Protein AF-A0A2N3AT61-F1 (afdb_monomer_lite)

pLDDT: mean 95.49, std 3.25, range [82.62, 98.5]

Radius of gyration: 13.3 Å; chains: 1; bounding box: 28×28×28 Å

Secondary structure (DSSP, 8-state):
-GGG--TTSSSS-S-S------GGGHHHHS-GGGHHHHHHHHHHHGGG-

Structure (mmCIF, N/CA/C/O backbone):
data_AF-A0A2N3AT61-F1
#
_entry.id   AF-A0A2N3AT61-F1
#
loop_
_atom_site.group_PDB
_atom_site.id
_atom_site.type_symbol
_atom_site.label_atom_id
_atom_site.label_alt_id
_atom_site.label_comp_id
_atom_site.label_asym_id
_atom_site.label_entity_id
_atom_site.label_seq_id
_atom_site.pdbx_PDB_ins_code
_atom_site.Cartn_x
_atom_site.Cartn_y
_atom_site.Cartn_z
_atom_site.occupancy
_atom_site.B_iso_or_equiv
_atom_site.auth_seq_id
_atom_site.auth_comp_id
_atom_site.auth_asym_id
_atom_site.auth_atom_id
_atom_site.pdbx_PDB_model_num
ATOM 1 N N . THR A 1 1 ? -7.265 -16.198 -7.005 1.00 82.62 1 THR A N 1
ATOM 2 C CA . THR A 1 1 ? -6.398 -17.212 -6.364 1.00 82.62 1 THR A CA 1
ATOM 3 C C . THR A 1 1 ? -4.958 -16.810 -6.586 1.00 82.62 1 THR A C 1
ATOM 5 O O . THR A 1 1 ? -4.720 -15.933 -7.404 1.00 82.62 1 THR A O 1
ATOM 8 N N . ASP A 1 2 ? -3.994 -17.435 -5.915 1.00 87.88 2 ASP A N 1
ATOM 9 C CA . ASP A 1 2 ? -2.572 -17.119 -6.136 1.00 87.88 2 ASP A CA 1
ATOM 10 C C . ASP A 1 2 ? -2.130 -17.331 -7.597 1.00 87.88 2 ASP A C 1
ATOM 12 O O . ASP A 1 2 ? -1.192 -16.688 -8.05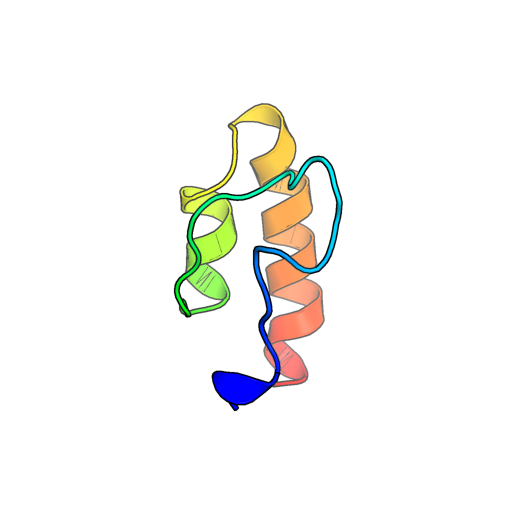1 1.00 87.88 2 ASP A O 1
ATOM 16 N N . ALA A 1 3 ? -2.849 -18.165 -8.361 1.00 90.75 3 ALA A N 1
ATOM 17 C CA . ALA A 1 3 ? -2.611 -18.363 -9.791 1.00 90.75 3 ALA A CA 1
ATOM 18 C C . ALA A 1 3 ? -2.943 -17.137 -10.667 1.00 90.75 3 ALA A C 1
ATOM 20 O O . ALA A 1 3 ? -2.566 -17.128 -11.834 1.00 90.75 3 ALA A O 1
ATOM 21 N N . ASP A 1 4 ? -3.625 -16.118 -10.129 1.00 92.12 4 ASP A N 1
ATOM 22 C CA . ASP A 1 4 ? -3.914 -14.867 -10.847 1.00 92.12 4 ASP A CA 1
ATOM 23 C C . ASP A 1 4 ? -2.767 -13.841 -10.731 1.00 92.12 4 ASP A C 1
ATOM 25 O O . ASP A 1 4 ? -2.834 -12.778 -11.346 1.00 92.12 4 ASP A O 1
ATOM 29 N N . ILE A 1 5 ? -1.726 -14.126 -9.935 1.00 93.19 5 ILE A N 1
ATOM 30 C CA . ILE A 1 5 ? -0.589 -13.223 -9.723 1.00 93.19 5 ILE A CA 1
ATOM 31 C C . ILE A 1 5 ? 0.637 -13.758 -10.463 1.00 93.19 5 ILE A C 1
ATOM 33 O O . ILE A 1 5 ? 1.215 -14.773 -10.075 1.00 93.19 5 ILE A O 1
ATOM 37 N N . ASP A 1 6 ? 1.064 -13.025 -11.488 1.00 95.00 6 ASP A N 1
ATOM 38 C CA . ASP A 1 6 ? 2.272 -13.299 -12.266 1.00 95.00 6 ASP A CA 1
ATOM 39 C C . ASP A 1 6 ? 3.268 -12.134 -12.124 1.00 95.00 6 ASP A C 1
ATOM 41 O O . ASP A 1 6 ? 3.037 -11.037 -12.633 1.00 95.00 6 ASP A O 1
ATOM 45 N N . LEU A 1 7 ? 4.367 -12.367 -11.396 1.00 94.12 7 LEU A N 1
ATOM 46 C CA . LEU A 1 7 ? 5.427 -11.372 -11.170 1.00 94.12 7 LEU A CA 1
ATOM 47 C C . LEU A 1 7 ? 6.316 -11.156 -12.403 1.00 94.12 7 LEU A C 1
ATOM 49 O O . LEU A 1 7 ? 7.002 -10.141 -12.475 1.00 94.12 7 LEU A O 1
ATOM 53 N N . GLU A 1 8 ? 6.282 -12.068 -13.375 1.00 94.75 8 GLU A N 1
ATOM 54 C CA . GLU A 1 8 ? 7.114 -12.032 -14.584 1.00 94.75 8 GLU A CA 1
ATOM 55 C C . GLU A 1 8 ? 6.305 -11.592 -15.818 1.00 94.75 8 GLU A C 1
ATOM 57 O O . GLU A 1 8 ? 6.777 -11.677 -16.950 1.00 94.75 8 GLU A O 1
ATOM 62 N N . ALA A 1 9 ? 5.087 -11.076 -15.615 1.00 93.38 9 ALA A N 1
ATOM 63 C CA . ALA A 1 9 ? 4.192 -10.643 -16.690 1.00 93.38 9 ALA A CA 1
ATOM 64 C C . ALA A 1 9 ? 4.733 -9.463 -17.532 1.00 93.38 9 ALA A C 1
ATOM 66 O O . ALA A 1 9 ? 4.159 -9.123 -18.572 1.00 93.38 9 ALA A O 1
ATOM 67 N N . HIS A 1 10 ? 5.813 -8.810 -17.092 1.00 92.25 10 HIS A N 1
ATOM 68 C CA . HIS A 1 10 ? 6.407 -7.637 -17.732 1.00 92.25 10 HIS A CA 1
ATOM 69 C C . HIS A 1 10 ? 7.933 -7.758 -17.832 1.00 92.25 10 HIS A C 1
ATOM 71 O O . HIS A 1 10 ? 8.578 -8.237 -16.907 1.00 92.25 10 HIS A O 1
ATOM 77 N N . ASP A 1 11 ? 8.517 -7.224 -18.914 1.00 92.00 11 ASP A N 1
ATOM 78 C CA . ASP A 1 11 ? 9.965 -7.286 -19.203 1.00 92.00 11 ASP A CA 1
ATOM 79 C C . ASP A 1 11 ? 10.860 -6.640 -18.123 1.00 92.00 11 ASP A C 1
ATOM 81 O O . ASP A 1 11 ? 12.065 -6.878 -18.058 1.00 92.00 11 ASP A O 1
ATOM 85 N N . SER A 1 12 ? 10.303 -5.760 -17.292 1.00 93.75 12 SER A N 1
ATOM 86 C CA . SER A 1 12 ? 10.995 -5.118 -16.171 1.00 93.75 12 SER A CA 1
ATOM 87 C C . SER A 1 12 ? 10.015 -4.973 -15.008 1.00 93.75 12 SER A C 1
ATOM 89 O O . SER A 1 12 ? 9.342 -3.944 -14.909 1.00 93.75 12 SER A O 1
ATOM 91 N N . PRO A 1 13 ? 9.876 -6.010 -14.166 1.00 94.81 13 PRO A N 1
ATOM 92 C CA . PRO A 1 13 ? 8.865 -6.022 -13.123 1.00 94.81 13 PRO A CA 1
ATOM 93 C C . PRO A 1 13 ? 9.213 -5.045 -11.997 1.00 94.81 13 PRO A C 1
ATOM 95 O O . PRO A 1 13 ? 10.353 -4.960 -11.540 1.00 94.81 13 PRO A O 1
ATOM 98 N N . GLU A 1 14 ? 8.208 -4.303 -11.529 1.00 94.81 14 GLU A N 1
ATOM 99 C CA . GLU A 1 14 ? 8.355 -3.365 -10.407 1.00 94.81 14 GLU A CA 1
ATOM 100 C C . GLU A 1 14 ? 8.546 -4.085 -9.062 1.00 94.81 14 GLU A C 1
ATOM 102 O O . GLU A 1 14 ? 9.157 -3.543 -8.139 1.00 94.81 14 GLU A O 1
ATOM 107 N N . PHE A 1 15 ? 8.030 -5.313 -8.951 1.00 95.06 15 PHE A N 1
ATOM 108 C CA . PHE A 1 15 ? 8.024 -6.116 -7.733 1.00 95.06 15 PHE A CA 1
ATOM 109 C C . PHE A 1 15 ? 8.633 -7.489 -7.996 1.00 95.06 15 PHE A C 1
ATOM 111 O O . PHE A 1 15 ? 8.379 -8.100 -9.026 1.00 95.06 15 PHE A O 1
ATOM 118 N N . ASN A 1 16 ? 9.396 -7.999 -7.031 1.00 95.44 16 ASN A N 1
ATOM 119 C CA . ASN A 1 16 ? 10.022 -9.323 -7.100 1.00 95.44 16 ASN A CA 1
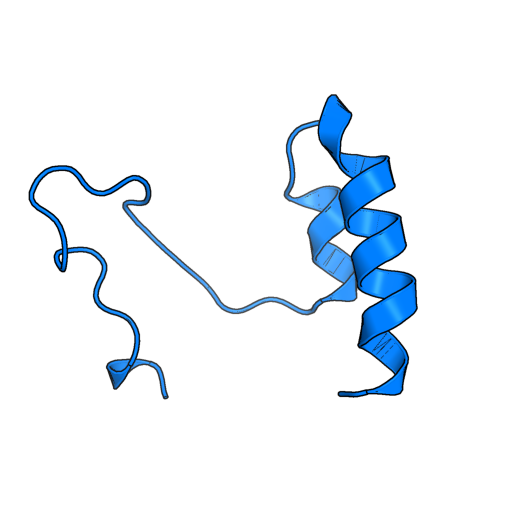ATOM 120 C C . ASN A 1 16 ? 9.383 -10.355 -6.154 1.00 95.44 16 ASN A C 1
ATOM 122 O O . ASN A 1 16 ? 9.778 -11.518 -6.152 1.00 95.44 16 ASN A O 1
ATOM 126 N N . ALA A 1 17 ? 8.445 -9.929 -5.307 1.00 95.38 17 ALA A N 1
ATOM 127 C CA . ALA A 1 17 ? 7.767 -10.770 -4.333 1.00 95.38 17 ALA A CA 1
ATOM 128 C C . ALA A 1 17 ? 6.433 -10.139 -3.926 1.00 95.38 17 ALA A C 1
ATOM 130 O O . ALA A 1 17 ? 6.285 -8.915 -3.928 1.00 95.38 17 ALA A O 1
ATOM 131 N N . TYR A 1 18 ? 5.487 -10.978 -3.505 1.00 95.44 18 TYR A N 1
ATOM 132 C CA . TYR A 1 18 ? 4.231 -10.539 -2.908 1.00 95.44 18 TYR A CA 1
ATOM 133 C C . TYR A 1 18 ? 3.849 -11.430 -1.726 1.00 95.44 18 TYR A C 1
ATOM 135 O O . TYR A 1 18 ? 4.357 -12.539 -1.556 1.00 95.44 18 TYR A O 1
ATOM 143 N N . ARG A 1 19 ? 2.938 -10.922 -0.900 1.00 95.19 19 ARG A N 1
ATOM 144 C CA . ARG A 1 19 ? 2.224 -11.693 0.116 1.00 95.19 19 ARG A CA 1
ATOM 145 C C . ARG A 1 19 ? 0.869 -11.048 0.366 1.00 95.19 19 ARG A C 1
ATOM 147 O O . ARG A 1 19 ? 0.754 -9.825 0.297 1.00 95.19 19 ARG A O 1
ATOM 154 N N . TRP A 1 20 ? -0.118 -11.855 0.722 1.00 95.31 20 TRP A N 1
ATOM 155 C CA . TRP A 1 20 ? -1.382 -11.350 1.246 1.00 95.31 20 TRP A CA 1
ATOM 156 C C . TRP A 1 20 ? -1.198 -10.831 2.675 1.00 95.31 20 TRP A C 1
ATOM 158 O O . TRP A 1 20 ? -0.426 -11.396 3.456 1.00 95.31 20 TRP A O 1
ATOM 168 N N . VAL A 1 21 ? -1.882 -9.738 3.005 1.00 95.81 21 VAL A N 1
ATOM 169 C CA . VAL A 1 21 ? -1.887 -9.120 4.337 1.00 95.81 21 VAL A CA 1
ATOM 170 C C . VAL A 1 21 ? -3.275 -8.583 4.652 1.00 95.81 21 VAL A C 1
ATOM 172 O O . VAL A 1 21 ? -4.037 -8.274 3.737 1.00 95.81 21 VAL A O 1
ATOM 175 N N . GLU A 1 22 ? -3.570 -8.419 5.940 1.00 96.25 22 GLU A N 1
ATOM 176 C CA . GLU A 1 22 ? -4.763 -7.699 6.382 1.00 96.25 22 GLU A CA 1
ATOM 177 C C . GLU A 1 22 ? -4.689 -6.233 5.944 1.00 96.25 22 GLU A C 1
ATOM 179 O O . GLU A 1 22 ? -3.647 -5.584 6.110 1.00 96.25 22 GLU A O 1
ATOM 184 N N . ILE A 1 23 ? -5.790 -5.701 5.404 1.00 95.88 23 ILE A N 1
ATOM 185 C CA . ILE A 1 23 ? -5.828 -4.350 4.818 1.00 95.88 23 ILE A CA 1
ATOM 186 C C . ILE A 1 23 ? -5.419 -3.270 5.831 1.00 95.88 23 ILE A C 1
ATOM 188 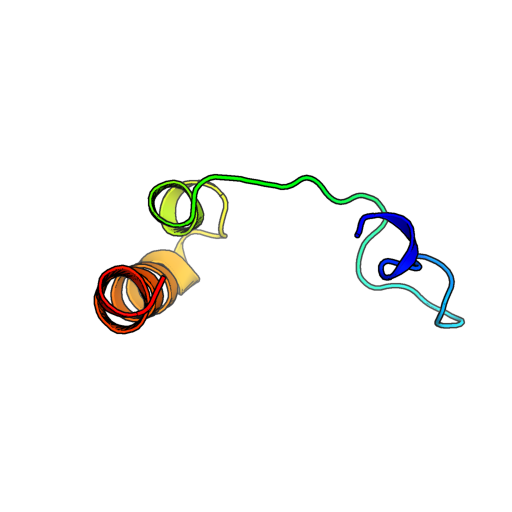O O . ILE A 1 23 ? -4.735 -2.310 5.485 1.00 95.88 23 ILE A O 1
ATOM 192 N N . GLU A 1 24 ? -5.759 -3.474 7.103 1.00 96.81 24 GLU A N 1
ATOM 193 C CA . GLU A 1 24 ? -5.469 -2.562 8.212 1.00 96.81 24 GLU A CA 1
ATOM 194 C C . GLU A 1 24 ? -3.962 -2.386 8.450 1.00 96.81 24 GLU A C 1
ATOM 196 O O . GLU A 1 24 ? -3.538 -1.373 8.999 1.00 96.81 24 GLU A O 1
ATOM 201 N N . THR A 1 25 ? -3.139 -3.337 7.992 1.00 97.62 25 THR A N 1
ATOM 202 C CA . THR A 1 25 ? -1.675 -3.298 8.142 1.00 97.62 25 THR A CA 1
ATOM 203 C C . THR A 1 25 ? -0.967 -2.531 7.024 1.00 97.62 25 THR A C 1
ATOM 205 O O . THR A 1 25 ? 0.227 -2.245 7.132 1.00 97.62 25 THR A O 1
ATOM 208 N N . LEU A 1 26 ? -1.665 -2.174 5.938 1.00 96.75 26 LEU A N 1
ATOM 209 C CA . LEU A 1 26 ? -1.059 -1.505 4.781 1.00 96.75 26 LEU A CA 1
ATOM 210 C C . LEU A 1 26 ? -0.331 -0.185 5.119 1.00 96.75 26 LEU A C 1
ATOM 212 O O . LEU A 1 26 ? 0.761 0.024 4.576 1.00 96.75 26 LEU A O 1
ATOM 216 N N . PRO A 1 27 ? -0.844 0.695 6.007 1.00 97.69 27 PRO A N 1
ATOM 217 C CA . PRO A 1 27 ? -0.150 1.933 6.373 1.00 97.69 27 PRO A CA 1
ATOM 218 C C . PRO A 1 27 ? 1.203 1.709 7.067 1.00 97.69 27 PRO A C 1
ATOM 220 O O . PRO A 1 27 ? 2.077 2.575 6.996 1.00 97.69 27 PRO A O 1
ATOM 223 N N . ASP A 1 28 ? 1.416 0.547 7.687 1.00 97.88 28 ASP A N 1
ATOM 224 C CA . ASP A 1 28 ? 2.673 0.221 8.370 1.00 97.88 28 ASP A CA 1
ATOM 225 C C . ASP A 1 28 ? 3.747 -0.310 7.409 1.00 97.88 28 ASP A C 1
ATOM 227 O O . ASP A 1 28 ? 4.944 -0.187 7.676 1.00 97.88 28 ASP A O 1
ATOM 231 N N . LEU A 1 29 ? 3.330 -0.877 6.272 1.00 97.56 29 LEU A N 1
ATOM 232 C CA . LEU A 1 29 ? 4.217 -1.482 5.273 1.00 97.56 29 LEU A CA 1
ATOM 233 C C . LEU A 1 29 ? 4.707 -0.482 4.217 1.00 97.56 29 LEU A C 1
ATOM 235 O O . LEU A 1 29 ? 5.705 -0.737 3.540 1.00 97.56 29 LEU A O 1
ATOM 239 N N . ILE A 1 30 ? 4.009 0.644 4.057 1.00 97.56 30 ILE A N 1
ATOM 240 C CA . ILE A 1 30 ? 4.316 1.650 3.040 1.00 97.56 30 ILE A CA 1
ATOM 241 C C . ILE A 1 30 ? 5.400 2.641 3.498 1.00 97.56 30 ILE A C 1
ATOM 243 O O . ILE A 1 30 ? 5.667 2.851 4.683 1.00 97.56 30 ILE A O 1
ATOM 247 N N . ILE A 1 31 ? 6.020 3.309 2.525 1.00 98.00 31 ILE A N 1
ATOM 248 C CA . ILE A 1 31 ? 6.981 4.391 2.760 1.00 98.00 31 ILE A CA 1
ATOM 249 C C . ILE A 1 31 ? 6.349 5.587 3.507 1.00 98.00 31 ILE A C 1
ATOM 251 O O . ILE A 1 31 ? 5.191 5.926 3.246 1.00 98.00 31 ILE A O 1
ATOM 255 N N . PRO A 1 32 ? 7.104 6.298 4.375 1.00 98.19 32 PRO A N 1
ATOM 256 C CA . PRO A 1 32 ? 6.533 7.245 5.338 1.00 98.19 32 PRO A CA 1
ATOM 257 C C . PRO A 1 32 ? 5.645 8.343 4.752 1.00 98.19 32 PRO A C 1
ATOM 259 O O . PRO A 1 32 ? 4.596 8.635 5.312 1.00 98.19 32 PRO A O 1
ATOM 262 N N . PHE A 1 33 ? 6.023 8.931 3.614 1.00 98.19 33 PHE A N 1
ATOM 263 C CA . PHE A 1 33 ? 5.268 10.055 3.050 1.00 98.19 33 PHE A CA 1
ATOM 264 C C . PHE A 1 33 ? 3.917 9.649 2.437 1.00 98.19 33 PHE A C 1
ATOM 266 O O . PHE A 1 33 ? 3.096 10.518 2.162 1.00 98.19 33 PHE A O 1
ATOM 273 N N . LYS A 1 34 ? 3.677 8.350 2.199 1.00 98.19 34 LYS A N 1
ATOM 274 C CA . LYS A 1 34 ? 2.411 7.837 1.644 1.00 98.19 34 LYS A CA 1
ATOM 275 C C . LYS A 1 34 ? 1.456 7.294 2.706 1.00 98.19 34 LYS A C 1
ATOM 277 O O . LYS A 1 34 ? 0.353 6.884 2.352 1.00 98.19 34 LYS A O 1
ATOM 282 N N . ARG A 1 35 ? 1.855 7.277 3.981 1.00 98.44 35 ARG A N 1
ATOM 283 C CA . ARG A 1 35 ? 1.067 6.659 5.058 1.00 98.44 35 ARG A CA 1
ATOM 284 C C . ARG A 1 35 ? -0.342 7.225 5.155 1.00 98.44 35 ARG A C 1
ATOM 286 O O . ARG A 1 35 ? -1.283 6.446 5.182 1.00 98.44 35 ARG A O 1
ATOM 293 N N . ASP A 1 36 ? -0.488 8.545 5.105 1.00 98.50 36 ASP A N 1
ATOM 294 C CA . ASP A 1 36 ? -1.798 9.197 5.233 1.00 98.50 36 ASP A CA 1
ATOM 295 C C . ASP A 1 36 ? -2.738 8.833 4.076 1.00 98.50 36 ASP A C 1
ATOM 297 O O . ASP A 1 36 ? -3.924 8.585 4.282 1.00 98.50 36 ASP A O 1
ATOM 301 N N . VAL A 1 37 ? -2.196 8.719 2.858 1.00 98.38 37 VAL A N 1
ATOM 302 C CA . VAL A 1 37 ? -2.960 8.270 1.685 1.00 98.38 37 VAL A CA 1
ATOM 303 C C . VAL A 1 37 ? -3.420 6.827 1.875 1.00 98.38 37 VAL A C 1
ATOM 305 O O . VAL A 1 37 ? -4.577 6.512 1.622 1.00 98.38 37 VAL A O 1
ATOM 308 N N . TYR A 1 38 ? -2.535 5.952 2.350 1.00 98.38 38 TYR A N 1
ATOM 309 C CA . TYR A 1 38 ? -2.869 4.548 2.584 1.00 98.38 38 TYR A CA 1
ATOM 310 C C . TYR A 1 38 ? -3.881 4.389 3.722 1.00 98.38 38 TYR A C 1
ATOM 312 O O . TYR A 1 38 ? -4.813 3.605 3.586 1.00 98.38 38 TYR A O 1
ATOM 320 N N . ALA A 1 39 ? -3.764 5.170 4.797 1.00 98.38 39 ALA A N 1
ATOM 321 C CA . ALA A 1 39 ? -4.729 5.174 5.893 1.00 98.38 39 ALA A CA 1
ATOM 322 C C . ALA A 1 39 ? -6.130 5.606 5.427 1.00 98.38 39 ALA A C 1
ATOM 324 O O . ALA A 1 39 ? -7.120 4.984 5.811 1.00 98.38 39 ALA A O 1
ATOM 325 N N . ALA A 1 40 ? -6.218 6.616 4.553 1.00 98.44 40 ALA A N 1
ATOM 326 C CA . ALA A 1 40 ? -7.485 7.025 3.951 1.00 98.44 40 ALA A CA 1
ATOM 327 C C . ALA A 1 40 ? -8.096 5.907 3.091 1.00 98.44 40 ALA A C 1
ATOM 329 O O . ALA A 1 40 ? -9.283 5.626 3.213 1.00 98.44 40 ALA A O 1
ATOM 330 N N . LEU A 1 41 ? -7.288 5.217 2.277 1.00 97.50 41 LEU A N 1
ATOM 331 C CA . LEU A 1 41 ? -7.766 4.078 1.486 1.00 97.50 41 LEU A CA 1
ATOM 332 C C . LEU A 1 41 ? -8.303 2.956 2.383 1.00 97.50 41 LEU A C 1
ATOM 334 O O . LEU A 1 41 ? -9.394 2.457 2.133 1.00 97.50 41 LEU A O 1
ATOM 338 N N . VAL A 1 42 ? -7.591 2.591 3.453 1.00 97.88 42 VAL A N 1
ATOM 339 C CA . VAL A 1 42 ? -8.088 1.584 4.405 1.00 97.88 42 VAL A CA 1
ATOM 340 C C . VAL A 1 42 ? -9.463 1.986 4.941 1.00 97.88 42 VAL A C 1
ATOM 342 O O . VAL A 1 42 ? -10.385 1.181 4.879 1.00 97.88 42 VAL A O 1
ATOM 345 N N . ALA A 1 43 ? -9.628 3.226 5.408 1.00 98.12 43 ALA A N 1
ATOM 346 C CA . ALA A 1 43 ? -10.896 3.693 5.969 1.00 98.12 43 ALA A CA 1
ATOM 347 C C . ALA A 1 43 ? -12.069 3.628 4.970 1.00 98.12 43 ALA A C 1
ATOM 349 O O . ALA A 1 43 ? -13.182 3.283 5.363 1.00 98.12 43 ALA A O 1
ATOM 350 N N . GLU A 1 44 ? -11.819 3.926 3.693 1.00 98.06 44 GLU A N 1
ATOM 351 C CA . GLU A 1 44 ? -12.839 3.901 2.634 1.00 98.06 44 GLU A CA 1
ATOM 352 C C . GLU A 1 44 ? -13.212 2.474 2.198 1.00 98.06 44 GLU A C 1
ATOM 354 O O . GLU A 1 44 ? -14.379 2.193 1.922 1.00 98.06 44 GLU A O 1
ATOM 359 N N . PHE A 1 45 ? -12.241 1.558 2.134 1.00 97.19 45 PHE A N 1
ATOM 360 C CA . PHE A 1 45 ? -12.462 0.201 1.617 1.00 97.19 4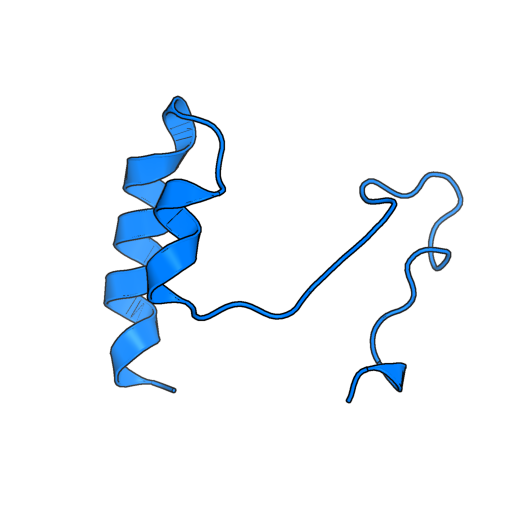5 PHE A CA 1
ATOM 361 C C . PHE A 1 45 ? -12.849 -0.821 2.692 1.00 97.19 45 PHE A C 1
ATOM 363 O O . PHE A 1 45 ? -13.513 -1.801 2.361 1.00 97.19 45 PHE A O 1
ATOM 370 N N . LEU A 1 46 ? -12.490 -0.603 3.962 1.00 95.50 46 LEU A N 1
ATOM 371 C CA . LEU A 1 46 ? -12.773 -1.540 5.057 1.00 95.50 4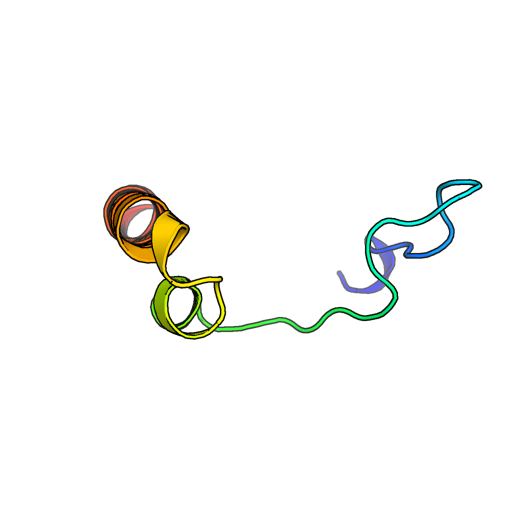6 LEU A CA 1
ATOM 372 C C . LEU A 1 46 ? -14.263 -1.927 5.192 1.00 95.50 46 LEU A C 1
ATOM 374 O O . LEU A 1 46 ? -14.531 -3.096 5.444 1.00 95.50 46 LEU A O 1
ATOM 378 N N . PRO A 1 47 ? -15.253 -1.031 4.989 1.00 96.69 47 PRO A N 1
ATOM 379 C CA . PRO A 1 47 ? -16.670 -1.403 5.069 1.00 96.69 47 PRO A CA 1
ATOM 380 C C . PRO A 1 47 ? -17.193 -2.249 3.893 1.00 96.69 47 PRO A C 1
ATOM 382 O O . PRO A 1 47 ? -18.357 -2.650 3.918 1.00 96.69 47 PRO A O 1
ATOM 385 N N . LEU A 1 48 ? -16.398 -2.444 2.834 1.00 95.75 48 LEU A N 1
ATOM 386 C CA . LEU A 1 48 ? -16.820 -3.075 1.575 1.00 95.75 48 LEU A CA 1
ATOM 387 C C . LEU A 1 48 ? -16.315 -4.512 1.401 1.00 95.75 48 LEU A C 1
ATOM 389 O O . LEU A 1 48 ? -16.631 -5.142 0.388 1.00 95.75 48 LEU A O 1
ATOM 393 N N . ILE A 1 49 ? -15.514 -4.997 2.345 1.00 86.31 49 ILE A N 1
ATOM 394 C CA . ILE A 1 49 ? -14.826 -6.289 2.290 1.00 86.31 49 ILE A CA 1
ATOM 395 C C . ILE A 1 49 ? -15.259 -7.212 3.425 1.00 86.31 49 ILE A C 1
ATOM 397 O O . ILE A 1 49 ? -15.670 -6.704 4.492 1.00 86.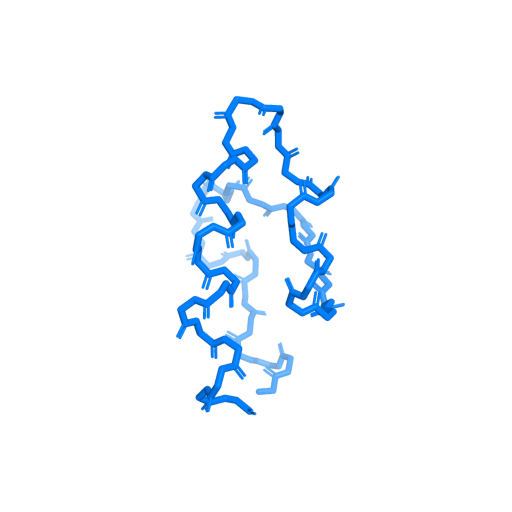31 49 ILE A O 1
#

Foldseek 3Di:
DVVVDDQVPDPDGPDDDDDDDDLCCVLVVDDPVCSVVSNVVCVVCVVVD

Sequence (49 aa):
TDADIDLEAHDSPEFNAYRWVEIETLPDLIIPFKRDVYAALVAEFLPLI